Protein AF-A0A0R3QGM0-F1 (afdb_monomer)

Sequence (150 aa):
MIKLVCNSTNSIALETSGKLMSIEQKGGNLIVNYSDRLVRLLREVRQLIGLGFVLPQKIIECANTGEQFYKYAIILKQVAHFYNSVDQQMLPCQQAMMLDEALAFEKLILSGKKGEEATTNTVSWNNPKHLQEFIEKLQAAAERLTLHNR

Nearest PDB structures (foldseek):
  8rgh-assembly1_A  TM=8.137E-01  e=3.307E-09  Homo sapiens
  8glv-assembly1_Cn  TM=7.021E-01  e=3.577E-03  Chlamydomonas reinhardtii
  8glv-assembly1_Co  TM=7.984E-01  e=1.246E-02  Chlamydomonas reinhardtii
  8j07-assembly1_t0  TM=6.989E-01  e=5.521E-03  Homo sapiens
  8j07-assembly1_k9  TM=7.618E-01  e=4.342E-02  Homo sapiens

Secondary structure (DSSP, 8-state):
----S--SS------TTS-SEEE-TTT--EEES--HHHHHHHHHHHHHHHTT----HHHHHHHHHHHHHHHHHHHHHHHHHHHHHHHHH--TTTHHHHHHHHHHHHHHHHTTSSSS--TT----TT-HHHHHHHHHHHHHHHHHHHHTT-

Solvent-accessible surface area (backbone atoms only — not comparable to full-atom values): 9198 Å² total; per-residue (Å²): 138,93,77,83,90,84,75,84,92,76,74,84,59,75,59,39,87,37,65,53,58,48,65,40,92,89,74,68,39,52,43,60,70,64,62,68,65,56,58,50,47,45,51,49,54,52,51,40,51,76,72,70,51,86,75,60,66,72,56,52,54,52,38,55,58,50,52,73,47,44,67,57,50,52,54,50,45,52,52,27,52,46,60,58,45,44,75,77,70,51,56,81,86,47,51,74,71,45,48,63,53,51,52,52,48,48,44,64,72,46,63,64,70,75,72,91,90,69,98,77,56,77,60,28,72,80,41,68,67,63,44,48,56,50,46,54,55,52,49,55,48,52,51,52,56,51,65,73,66,111

Mean predicted aligned error: 11.4 Å

Radius of gyration: 18.63 Å; Cα contacts (8 Å, |Δi|>4): 114; chains: 1; bounding box: 38×35×58 Å

Structure (mmCIF, N/CA/C/O backbone):
data_AF-A0A0R3QGM0-F1
#
_entry.id   AF-A0A0R3QGM0-F1
#
loop_
_atom_site.group_PDB
_atom_site.id
_atom_site.type_symbol
_atom_site.label_atom_id
_atom_site.label_alt_id
_atom_site.label_comp_id
_atom_site.label_asym_id
_atom_site.label_entity_id
_atom_site.label_seq_id
_atom_site.pdbx_PDB_ins_code
_atom_site.Cartn_x
_atom_site.Cartn_y
_atom_site.Cartn_z
_atom_site.occupancy
_atom_site.B_iso_or_equiv
_atom_site.auth_seq_id
_atom_site.auth_comp_id
_atom_site.auth_asym_id
_atom_site.auth_atom_id
_atom_site.pdbx_PDB_model_num
ATOM 1 N N . MET A 1 1 ? -16.211 -20.634 28.962 1.00 30.55 1 MET A N 1
ATOM 2 C CA . MET A 1 1 ? -15.986 -21.369 27.699 1.00 30.55 1 MET A CA 1
ATOM 3 C C . MET A 1 1 ? -16.282 -20.426 26.527 1.00 30.55 1 MET A C 1
ATOM 5 O O . MET A 1 1 ? -17.347 -20.497 25.942 1.00 30.55 1 MET A O 1
ATOM 9 N N . ILE A 1 2 ? -15.379 -19.475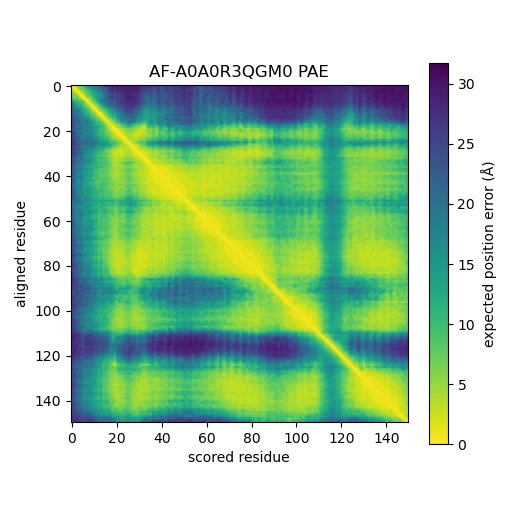 26.241 1.00 29.94 2 ILE A N 1
ATOM 10 C CA . ILE A 1 2 ? -15.522 -18.502 25.139 1.00 29.94 2 ILE A CA 1
ATOM 11 C C . ILE A 1 2 ? -14.458 -18.852 24.097 1.00 29.94 2 ILE A C 1
ATOM 13 O O . ILE A 1 2 ? -13.355 -18.313 24.087 1.00 29.94 2 ILE A O 1
ATOM 17 N N . LYS A 1 3 ? -14.776 -19.841 23.269 1.00 37.12 3 LYS A N 1
ATOM 18 C CA . LYS A 1 3 ? -14.107 -20.113 21.997 1.00 37.12 3 LYS A CA 1
ATOM 19 C C . LYS A 1 3 ? -15.194 -20.032 20.928 1.00 37.12 3 LYS A C 1
ATOM 21 O O . LYS A 1 3 ? -16.305 -20.476 21.185 1.00 37.12 3 LYS A O 1
ATOM 26 N N . LEU A 1 4 ? -14.823 -19.503 19.763 1.00 34.19 4 LEU A N 1
ATOM 27 C CA . LEU A 1 4 ? -15.621 -19.341 18.538 1.00 34.19 4 LEU A CA 1
ATOM 28 C C . LEU A 1 4 ? -16.477 -18.069 18.413 1.00 34.19 4 LEU A C 1
ATOM 30 O O . LEU A 1 4 ? -17.697 -18.117 18.451 1.00 34.19 4 LEU A O 1
ATOM 34 N N . VAL A 1 5 ? -15.820 -16.948 18.093 1.00 34.84 5 VAL A N 1
ATOM 35 C CA . VAL A 1 5 ? -16.371 -15.974 17.116 1.00 34.84 5 VAL A CA 1
ATOM 36 C C . VAL A 1 5 ? -15.385 -15.719 15.955 1.00 34.84 5 VAL A C 1
ATOM 38 O O . VAL A 1 5 ? -15.653 -14.939 15.055 1.00 34.84 5 VAL A O 1
ATOM 41 N N . CYS A 1 6 ? -14.265 -16.447 15.887 1.00 32.28 6 CYS A N 1
ATOM 42 C CA . CYS A 1 6 ? -13.281 -16.291 14.808 1.00 32.28 6 CYS A CA 1
ATOM 43 C C . CYS A 1 6 ? -13.353 -17.390 13.733 1.00 32.28 6 CYS A C 1
ATOM 45 O O . CYS A 1 6 ? -12.331 -17.682 13.120 1.00 32.28 6 CYS A O 1
ATOM 47 N N . ASN A 1 7 ? -14.516 -18.013 13.489 1.00 31.25 7 ASN A N 1
ATOM 48 C CA . ASN A 1 7 ? -14.637 -18.996 12.408 1.00 31.25 7 ASN A CA 1
ATOM 49 C C . ASN A 1 7 ? -15.288 -18.413 11.149 1.00 31.25 7 ASN A C 1
ATOM 51 O O . ASN A 1 7 ? -16.502 -18.284 11.059 1.00 31.25 7 ASN A O 1
ATOM 55 N N . SER A 1 8 ? -14.398 -18.183 10.181 1.00 41.25 8 SER A N 1
ATOM 56 C CA . SER A 1 8 ? -14.500 -18.552 8.767 1.00 41.25 8 SER A CA 1
ATOM 57 C C . SER A 1 8 ? -15.468 -17.781 7.858 1.00 41.25 8 SER A C 1
ATOM 59 O O . SER A 1 8 ? -16.675 -17.732 8.066 1.00 41.25 8 SER A O 1
ATOM 61 N N . THR A 1 9 ? -14.870 -17.291 6.762 1.00 35.47 9 THR A N 1
ATOM 62 C CA . THR A 1 9 ? -15.408 -16.758 5.487 1.00 35.47 9 THR A CA 1
ATOM 63 C C . THR A 1 9 ? -15.458 -15.246 5.281 1.00 35.47 9 THR A C 1
ATOM 65 O O . THR A 1 9 ? -15.484 -14.817 4.136 1.00 35.47 9 THR A O 1
ATOM 68 N N . ASN A 1 10 ? -15.355 -14.419 6.322 1.00 36.19 10 ASN A N 1
ATOM 69 C CA . ASN A 1 10 ? -15.302 -12.957 6.160 1.00 36.19 10 ASN A CA 1
ATOM 70 C C . ASN A 1 10 ? -14.426 -12.299 7.225 1.00 36.19 10 ASN A C 1
ATOM 72 O O . ASN A 1 10 ? -14.802 -11.296 7.834 1.00 36.19 10 ASN A O 1
ATOM 76 N N . SER A 1 11 ? -13.268 -12.902 7.487 1.00 39.84 11 SER A N 1
ATOM 77 C CA . SER A 1 11 ? -12.319 -12.350 8.439 1.00 39.84 11 SER A CA 1
ATOM 78 C C . SER A 1 11 ? -11.854 -10.990 7.922 1.00 39.84 11 SER A C 1
ATOM 80 O O . SER A 1 11 ? -11.073 -10.912 6.982 1.00 39.84 11 SER A O 1
ATOM 82 N N . ILE A 1 12 ? -12.283 -9.912 8.579 1.00 47.00 12 ILE A N 1
ATOM 83 C CA . ILE A 1 12 ? -11.597 -8.609 8.557 1.00 47.00 12 ILE A CA 1
ATOM 84 C C . ILE A 1 12 ? -10.290 -8.746 9.370 1.00 47.00 12 ILE A C 1
ATOM 86 O O . ILE A 1 12 ? -9.837 -7.817 10.030 1.00 47.00 12 ILE A O 1
ATOM 90 N N . ALA A 1 13 ? -9.676 -9.935 9.377 1.00 44.72 13 ALA A N 1
ATOM 91 C CA . ALA A 1 13 ? -8.277 -10.038 9.682 1.00 44.72 13 ALA A CA 1
ATOM 92 C C . ALA A 1 13 ? -7.607 -9.228 8.584 1.00 44.72 13 ALA A C 1
ATOM 94 O O . ALA A 1 13 ? -7.635 -9.591 7.409 1.00 44.72 13 ALA A O 1
ATOM 95 N N . LEU A 1 14 ? -7.010 -8.110 8.983 1.00 49.56 14 LEU A N 1
ATOM 96 C CA . LEU A 1 14 ? -5.741 -7.748 8.395 1.00 49.56 14 LEU A CA 1
ATOM 97 C C . LEU A 1 14 ? -4.964 -9.064 8.328 1.00 49.56 14 LEU A C 1
ATOM 99 O O . LEU A 1 14 ? -4.575 -9.595 9.369 1.00 49.56 14 LEU A O 1
ATOM 103 N N . GLU A 1 15 ? -4.837 -9.659 7.143 1.00 46.88 15 GLU A N 1
ATOM 104 C CA . GLU A 1 15 ? -3.865 -10.713 6.909 1.00 46.88 15 GLU A CA 1
ATOM 105 C C . GLU A 1 15 ? -2.509 -10.023 7.037 1.00 46.88 15 GLU A C 1
ATOM 107 O O . GLU A 1 15 ? -1.815 -9.751 6.065 1.00 46.88 15 GLU A O 1
ATOM 112 N N . THR A 1 16 ? -2.154 -9.641 8.261 1.00 45.31 16 THR A N 1
ATOM 113 C CA . THR A 1 16 ? -0.918 -8.950 8.580 1.00 45.31 16 THR A CA 1
ATOM 114 C C . THR A 1 16 ? 0.265 -9.855 8.280 1.00 45.31 16 THR A C 1
ATOM 116 O O . THR A 1 16 ? 1.336 -9.360 7.957 1.00 45.31 16 THR A O 1
ATOM 119 N N . SER A 1 17 ? 0.039 -11.174 8.303 1.00 44.28 17 SER A N 1
ATOM 120 C CA . SER A 1 17 ? 0.959 -12.223 7.860 1.00 44.28 17 SER A CA 1
ATOM 121 C C . SER A 1 17 ? 0.814 -12.606 6.375 1.00 44.28 17 SER A C 1
ATOM 123 O O . SER A 1 17 ? 1.538 -13.485 5.907 1.00 44.28 17 SER A O 1
ATOM 125 N N . GLY A 1 18 ? -0.133 -12.009 5.647 1.00 55.88 18 GLY A N 1
ATOM 126 C CA . GLY A 1 18 ? -0.356 -12.250 4.224 1.00 55.88 18 GLY A CA 1
ATOM 127 C C . GLY A 1 18 ? 0.612 -11.461 3.340 1.00 55.88 18 GLY A C 1
ATOM 128 O O . GLY A 1 18 ? 1.345 -10.585 3.800 1.00 55.88 18 GLY A O 1
ATOM 129 N N . LYS A 1 19 ? 0.619 -11.770 2.039 1.00 62.88 19 LYS A N 1
ATOM 130 C CA . LYS A 1 19 ? 1.398 -11.011 1.046 1.00 62.88 19 LYS A CA 1
ATOM 131 C C . LYS A 1 19 ? 0.856 -9.586 0.951 1.00 62.88 19 LYS A C 1
ATOM 133 O O . LYS A 1 19 ? -0.353 -9.421 0.895 1.00 62.88 19 LYS A O 1
ATOM 138 N N . LEU A 1 20 ? 1.723 -8.581 0.854 1.00 69.81 20 LEU A N 1
ATOM 139 C CA . LEU A 1 20 ? 1.321 -7.178 0.679 1.00 69.81 20 LEU A CA 1
ATOM 140 C C . LEU A 1 20 ? 0.601 -6.932 -0.660 1.00 69.81 20 LEU A C 1
ATOM 142 O O . LEU A 1 20 ? -0.406 -6.226 -0.730 1.00 69.81 20 LEU A O 1
ATOM 146 N N . MET A 1 21 ? 1.130 -7.540 -1.723 1.00 71.31 21 MET A N 1
ATOM 147 C CA . MET A 1 21 ? 0.654 -7.412 -3.096 1.00 71.31 21 MET A CA 1
ATOM 148 C C . MET A 1 21 ? 0.716 -8.766 -3.808 1.00 71.31 21 MET A C 1
ATOM 150 O O . MET A 1 21 ? 1.560 -9.615 -3.501 1.00 71.31 21 MET A O 1
ATOM 154 N N . SER A 1 22 ? -0.168 -8.967 -4.777 1.00 73.44 22 SER A N 1
ATOM 155 C CA . SER A 1 22 ? -0.196 -10.149 -5.635 1.00 73.44 22 SER A CA 1
ATOM 156 C C . SER A 1 22 ? -0.554 -9.771 -7.062 1.00 73.44 22 SER A C 1
ATOM 158 O O . SER A 1 22 ? -1.448 -8.961 -7.273 1.00 73.44 22 SER A O 1
ATOM 160 N N . ILE A 1 23 ? 0.119 -10.398 -8.022 1.00 73.88 23 ILE A N 1
ATOM 161 C CA . ILE A 1 23 ? -0.191 -10.262 -9.445 1.00 73.88 23 ILE A CA 1
ATOM 162 C C . ILE A 1 23 ? -1.180 -11.361 -9.831 1.00 73.88 23 ILE A C 1
ATOM 164 O O . ILE A 1 23 ? -0.951 -12.543 -9.536 1.00 73.88 23 ILE A O 1
ATOM 168 N N . GLU A 1 24 ? -2.289 -10.975 -10.456 1.00 78.06 24 GLU A N 1
ATOM 169 C CA . GLU A 1 24 ? -3.291 -11.904 -10.962 1.00 78.06 24 GLU A CA 1
ATOM 170 C C . GLU A 1 24 ? -2.741 -12.691 -12.161 1.00 78.06 24 GLU A C 1
ATOM 172 O O . GLU A 1 24 ? -2.342 -12.122 -13.171 1.00 78.06 24 GLU A O 1
ATOM 177 N N . GLN A 1 25 ? -2.770 -14.025 -12.082 1.00 64.94 25 GLN A N 1
ATOM 178 C CA . GLN A 1 25 ? -2.187 -14.904 -13.110 1.00 64.94 25 GLN A CA 1
ATOM 179 C C . GLN A 1 25 ? -2.868 -14.809 -14.482 1.00 64.94 25 GLN A C 1
ATOM 181 O O . GLN A 1 25 ? -2.282 -15.217 -15.478 1.00 64.94 25 GLN A O 1
ATOM 186 N N . LYS A 1 26 ? -4.117 -14.333 -14.534 1.00 61.72 26 LYS A N 1
ATOM 187 C CA . LYS A 1 26 ? -4.921 -14.294 -15.763 1.00 61.72 26 LYS A CA 1
ATOM 188 C C . LYS A 1 26 ? -4.838 -12.964 -16.504 1.00 61.72 26 LYS A C 1
ATOM 190 O O . LYS A 1 26 ? -5.027 -12.955 -17.713 1.00 61.72 26 LYS A O 1
ATOM 195 N N . GLY A 1 27 ? -4.604 -11.869 -15.784 1.00 63.91 27 GLY A N 1
ATOM 196 C CA . GLY A 1 27 ? -4.683 -10.515 -16.334 1.00 63.91 27 GLY A CA 1
ATOM 197 C C . GLY A 1 27 ? -3.447 -9.661 -16.095 1.00 63.91 27 GLY A C 1
ATOM 198 O O . GLY A 1 27 ? -3.440 -8.524 -16.533 1.00 63.91 27 GLY A O 1
ATOM 199 N N . GLY A 1 28 ? -2.439 -10.152 -15.366 1.00 71.50 28 GLY A N 1
ATOM 200 C CA . GLY A 1 28 ? -1.258 -9.358 -15.016 1.00 71.50 28 GLY A CA 1
ATOM 201 C C . GLY A 1 28 ? -1.539 -8.230 -14.018 1.00 71.50 28 GLY A C 1
ATOM 202 O O . GLY A 1 28 ? -0.610 -7.579 -13.569 1.00 71.50 28 GLY A O 1
ATOM 203 N N . ASN A 1 29 ? -2.791 -8.022 -13.602 1.00 77.44 29 ASN A N 1
ATOM 204 C CA . ASN A 1 29 ? -3.154 -6.923 -12.716 1.00 77.44 29 ASN A CA 1
ATOM 205 C C . ASN A 1 29 ? -2.494 -7.056 -11.339 1.00 77.44 29 ASN A C 1
ATOM 207 O O . ASN A 1 29 ? -2.571 -8.104 -10.684 1.00 77.44 29 ASN A O 1
ATOM 211 N N . LEU A 1 30 ? -1.915 -5.958 -10.861 1.00 81.06 30 LEU A N 1
ATOM 212 C CA . LEU A 1 30 ? -1.407 -5.829 -9.507 1.00 81.06 30 LEU A CA 1
ATOM 213 C C . LEU A 1 30 ? -2.564 -5.565 -8.539 1.00 81.06 30 LEU A C 1
ATOM 215 O O . LEU A 1 30 ? -3.288 -4.574 -8.656 1.00 81.06 30 LEU A O 1
ATOM 219 N N . ILE A 1 31 ? -2.713 -6.450 -7.555 1.00 79.75 31 ILE A N 1
ATOM 220 C CA . ILE A 1 31 ? -3.722 -6.372 -6.497 1.00 79.75 31 ILE A CA 1
ATOM 221 C C . ILE A 1 31 ? -3.018 -6.138 -5.164 1.00 79.75 31 ILE A C 1
ATOM 223 O O . ILE A 1 31 ? -2.085 -6.855 -4.798 1.00 79.75 31 ILE A O 1
ATOM 227 N N . VAL A 1 32 ? -3.487 -5.138 -4.420 1.00 80.69 32 VAL A N 1
ATOM 228 C CA . VAL A 1 32 ? -3.028 -4.849 -3.057 1.00 80.69 32 VAL A CA 1
ATOM 229 C C . VAL A 1 32 ? -3.930 -5.566 -2.066 1.00 80.69 32 VAL A C 1
ATOM 231 O O . VAL A 1 32 ? -5.146 -5.365 -2.075 1.00 80.69 32 VAL A O 1
ATOM 234 N N . ASN A 1 33 ? -3.342 -6.340 -1.157 1.00 76.31 33 ASN A N 1
ATOM 235 C CA . ASN A 1 33 ? -4.080 -7.061 -0.123 1.00 76.31 33 ASN A CA 1
ATOM 236 C C . ASN A 1 33 ? -4.414 -6.131 1.049 1.00 76.31 33 ASN A C 1
ATOM 238 O O . ASN A 1 33 ? -3.898 -6.261 2.158 1.00 76.31 33 ASN A O 1
ATOM 242 N N . TYR A 1 34 ? -5.281 -5.155 0.777 1.00 75.75 34 TYR A N 1
ATOM 243 C CA . TYR A 1 34 ? -5.843 -4.247 1.769 1.00 75.75 34 TYR A CA 1
ATOM 244 C C . TYR A 1 34 ? -7.324 -3.998 1.475 1.00 75.75 34 TYR A C 1
ATOM 246 O O . TYR A 1 34 ? -7.681 -3.274 0.539 1.00 75.75 34 TYR A O 1
ATOM 254 N N . SER A 1 35 ? -8.193 -4.614 2.280 1.00 74.88 35 SER A N 1
ATOM 255 C CA . SER A 1 35 ? -9.635 -4.613 2.022 1.00 74.88 35 SER A CA 1
ATOM 256 C C . SER A 1 35 ? -10.247 -3.209 2.101 1.00 74.88 35 SER A C 1
ATOM 258 O O . SER A 1 35 ? -10.013 -2.455 3.046 1.00 74.88 35 SER A O 1
ATOM 260 N N . ASP A 1 36 ? -11.107 -2.865 1.141 1.00 76.69 36 ASP A N 1
ATOM 261 C CA . ASP A 1 36 ? -11.892 -1.621 1.198 1.00 76.69 36 ASP A CA 1
ATOM 262 C C . ASP A 1 36 ? -12.883 -1.619 2.370 1.00 76.69 36 ASP A C 1
ATOM 264 O O . ASP A 1 36 ? -13.240 -0.570 2.907 1.00 76.69 36 ASP A O 1
ATOM 268 N N . ARG A 1 37 ? -13.273 -2.813 2.834 1.00 79.62 37 ARG A N 1
ATOM 269 C CA . ARG A 1 37 ? -14.085 -2.999 4.042 1.00 79.62 37 ARG A CA 1
ATOM 270 C C . ARG A 1 37 ? -13.379 -2.471 5.290 1.00 79.62 37 ARG A C 1
ATOM 272 O O . ARG A 1 37 ? -14.041 -1.872 6.131 1.00 79.62 37 ARG A O 1
ATOM 279 N N . LEU A 1 38 ? -12.058 -2.632 5.392 1.00 78.81 38 LEU A N 1
ATOM 280 C CA . LEU A 1 38 ? -11.276 -2.065 6.489 1.00 78.81 38 LEU A CA 1
ATOM 281 C C . LEU A 1 38 ? -11.262 -0.532 6.428 1.00 78.81 38 LEU A C 1
ATOM 283 O O . LEU A 1 38 ? -11.498 0.111 7.444 1.00 78.81 38 LEU A O 1
ATOM 287 N N . VAL A 1 39 ? -11.081 0.065 5.243 1.00 81.69 39 VAL A N 1
ATOM 288 C CA . VAL A 1 39 ? -11.166 1.532 5.065 1.00 81.69 39 VAL A CA 1
ATOM 289 C C . VAL A 1 39 ? -12.525 2.061 5.516 1.00 81.69 39 VAL A C 1
ATOM 291 O O . VAL A 1 39 ? -12.615 3.093 6.185 1.00 81.69 39 VAL A O 1
ATOM 294 N N . ARG A 1 40 ? -13.592 1.347 5.151 1.00 85.94 40 ARG A N 1
ATOM 295 C CA . ARG A 1 40 ? -14.953 1.681 5.559 1.00 85.94 40 ARG A CA 1
ATOM 296 C C . ARG A 1 40 ? -15.120 1.595 7.076 1.00 85.94 40 ARG A C 1
ATOM 298 O O . ARG A 1 40 ? -15.620 2.548 7.663 1.00 85.94 40 ARG A O 1
ATOM 305 N N . LEU A 1 41 ? -14.624 0.528 7.703 1.00 83.88 41 LEU A N 1
ATOM 306 C CA . LEU A 1 41 ? -14.644 0.366 9.158 1.00 83.88 41 LEU A CA 1
ATOM 307 C C . LEU A 1 41 ? -13.908 1.512 9.867 1.00 83.88 41 LEU A C 1
ATOM 309 O O . LEU A 1 41 ? -14.443 2.075 10.814 1.00 83.88 41 LEU A O 1
ATOM 313 N N . LEU A 1 42 ? -12.731 1.925 9.382 1.00 85.38 42 LEU A N 1
ATOM 314 C CA . LEU A 1 42 ? -11.993 3.063 9.949 1.00 85.38 42 LEU A CA 1
ATOM 315 C C . LEU A 1 42 ? -12.812 4.363 9.911 1.00 85.38 42 LEU A C 1
ATOM 317 O O . LEU A 1 42 ? -12.824 5.126 10.880 1.00 85.38 42 LEU A O 1
ATOM 321 N N . ARG A 1 43 ? -13.530 4.613 8.807 1.00 88.31 43 ARG A N 1
ATOM 322 C CA . ARG A 1 43 ? -14.421 5.778 8.682 1.00 88.31 43 ARG A CA 1
ATOM 323 C C . ARG A 1 43 ? -15.615 5.690 9.628 1.00 88.31 43 ARG A C 1
ATOM 325 O O . ARG A 1 43 ? -15.916 6.679 10.289 1.00 88.31 43 ARG A O 1
ATOM 332 N N . GLU A 1 44 ? -16.262 4.532 9.708 1.00 89.19 44 GLU A N 1
ATOM 333 C CA . GLU A 1 44 ? -17.424 4.300 10.575 1.00 89.19 44 GLU A CA 1
ATOM 334 C C . GLU A 1 44 ? -17.054 4.456 12.058 1.00 89.19 44 GLU A C 1
ATOM 336 O O . GLU A 1 44 ? -17.750 5.150 12.794 1.00 89.19 44 GLU A O 1
ATOM 341 N N . VAL A 1 45 ? -15.910 3.911 12.490 1.00 89.56 45 VAL A N 1
ATOM 342 C CA . VAL A 1 45 ? -15.404 4.078 13.864 1.00 89.56 45 VAL A CA 1
ATOM 343 C C . VAL A 1 45 ? -15.177 5.555 14.185 1.00 89.56 45 VAL A C 1
ATOM 345 O O . VAL A 1 45 ? -15.636 6.033 15.221 1.00 89.56 45 VAL A O 1
ATOM 348 N N . ARG A 1 46 ? -14.543 6.312 13.281 1.00 89.06 46 ARG A N 1
ATOM 349 C CA . ARG A 1 46 ? -14.325 7.755 13.469 1.00 89.06 46 ARG A CA 1
ATOM 350 C C . ARG A 1 46 ? -15.641 8.535 13.555 1.00 89.06 46 ARG A C 1
ATOM 352 O O . ARG A 1 46 ? -15.764 9.426 14.392 1.00 89.06 46 ARG A O 1
ATOM 359 N N . GLN A 1 47 ? -16.619 8.199 12.714 1.00 92.69 47 GLN A N 1
ATOM 360 C CA . GLN A 1 47 ? -17.945 8.823 12.730 1.00 92.69 47 GLN A CA 1
ATOM 361 C C . GLN A 1 47 ? -18.681 8.549 14.043 1.00 92.69 47 GLN A C 1
ATOM 363 O O . GLN A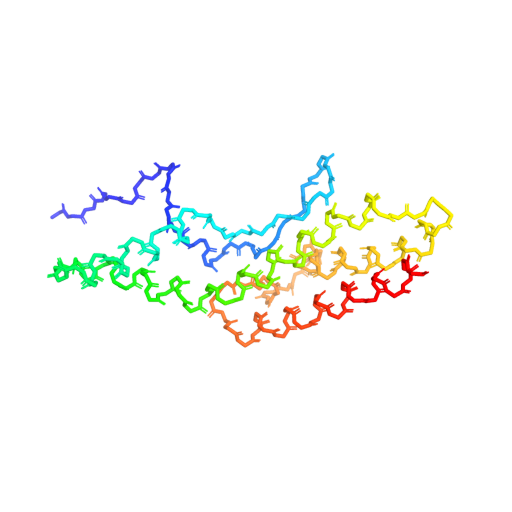 1 47 ? -19.207 9.475 14.651 1.00 92.69 47 GLN A O 1
ATOM 368 N N . LEU A 1 48 ? -18.676 7.301 14.513 1.00 91.38 48 LEU A N 1
ATOM 369 C CA . LEU A 1 48 ? -19.333 6.907 15.759 1.00 91.38 48 LEU A CA 1
ATOM 370 C C . LEU A 1 48 ? -18.719 7.601 16.983 1.00 91.38 48 LEU A C 1
ATOM 372 O O . LEU A 1 48 ? -19.463 8.080 17.838 1.00 91.38 48 LEU A O 1
ATOM 376 N N . ILE A 1 49 ? -17.387 7.733 17.032 1.00 88.88 49 ILE A N 1
ATOM 377 C CA . ILE A 1 49 ? -16.698 8.508 18.078 1.00 88.88 49 ILE A CA 1
ATOM 378 C C . ILE A 1 49 ? -17.103 9.986 18.005 1.00 88.88 49 ILE A C 1
ATOM 380 O O . ILE A 1 49 ? -17.417 10.585 19.030 1.00 88.88 49 ILE A O 1
ATOM 384 N N . GLY A 1 50 ? -17.144 10.569 16.802 1.00 90.50 50 GLY A N 1
ATOM 385 C CA . GLY A 1 50 ? -17.553 11.964 16.599 1.00 90.50 50 GLY A CA 1
ATOM 386 C C . GLY A 1 50 ? -19.004 12.256 16.999 1.00 90.50 50 GLY A C 1
ATOM 387 O O . GLY A 1 50 ? -19.318 13.379 17.380 1.00 90.50 50 GLY A O 1
ATOM 388 N N . LEU A 1 51 ? -19.873 11.245 16.959 1.00 93.44 51 LEU A N 1
ATOM 389 C CA . LEU A 1 51 ? -21.266 11.314 17.413 1.00 93.44 51 LEU A CA 1
ATOM 390 C C . LEU A 1 51 ? -21.429 11.064 18.926 1.00 93.44 51 LEU A C 1
ATOM 392 O O . LEU A 1 51 ? -22.544 11.144 19.435 1.00 93.44 51 LEU A O 1
ATOM 396 N N . GLY A 1 52 ? -20.345 10.764 19.649 1.00 91.62 52 GLY A N 1
ATOM 397 C CA . GLY A 1 52 ? -20.363 10.532 21.096 1.00 91.62 52 GLY A CA 1
ATOM 398 C C . GLY A 1 52 ? -20.727 9.105 21.520 1.00 91.62 52 GLY A C 1
ATOM 399 O O . GLY A 1 52 ? -20.996 8.875 22.699 1.00 91.62 52 GLY A O 1
ATOM 400 N N . PHE A 1 53 ? -20.732 8.131 20.603 1.00 90.94 53 PHE A N 1
ATOM 401 C CA . PHE A 1 53 ? -20.968 6.729 20.957 1.00 90.94 53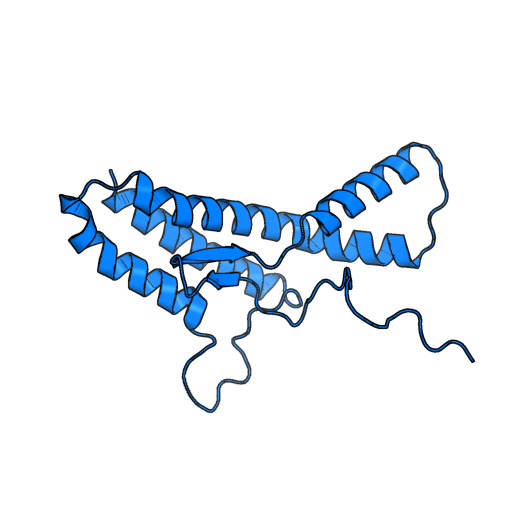 PHE A CA 1
ATOM 402 C C . PHE A 1 53 ? -19.725 6.082 21.579 1.00 90.94 53 PHE A C 1
ATOM 404 O O . PHE A 1 53 ? -18.603 6.245 21.098 1.00 90.94 53 PHE A O 1
ATOM 411 N N . VAL A 1 54 ? -19.936 5.270 22.620 1.00 87.94 54 VAL A N 1
ATOM 412 C CA . VAL A 1 54 ? -18.874 4.477 23.252 1.00 87.94 54 VAL A CA 1
ATOM 413 C C . VAL A 1 54 ? -18.708 3.162 22.494 1.00 87.94 54 VAL A C 1
ATOM 415 O O . VAL A 1 54 ? -19.594 2.307 22.511 1.00 87.94 54 VAL A O 1
ATOM 418 N N . LEU A 1 55 ? -17.568 2.992 21.823 1.00 87.81 55 LEU A N 1
ATOM 419 C CA . LEU A 1 55 ? -17.245 1.762 21.101 1.00 87.81 55 LEU A CA 1
ATOM 420 C C . LEU A 1 55 ? -16.549 0.727 22.000 1.00 87.81 55 LEU A C 1
ATOM 422 O O . LEU A 1 55 ? -15.725 1.086 22.843 1.00 87.81 55 LEU A O 1
ATOM 426 N N . PRO A 1 56 ? -16.801 -0.575 21.777 1.00 89.56 56 PRO A N 1
ATOM 427 C CA . PRO A 1 56 ? -16.023 -1.646 22.388 1.00 89.56 56 PRO A CA 1
ATOM 428 C C . PRO A 1 56 ? -14.521 -1.526 22.089 1.00 89.56 56 PRO A C 1
ATOM 430 O O . PRO A 1 56 ? -14.127 -1.338 20.936 1.00 89.56 56 PRO A O 1
ATOM 433 N N . GLN A 1 57 ? -13.680 -1.751 23.106 1.00 83.00 57 GLN A N 1
ATOM 434 C CA . GLN A 1 57 ? -12.212 -1.662 23.006 1.00 83.00 57 GLN A CA 1
ATOM 435 C C . GLN A 1 57 ? -11.630 -2.492 21.853 1.00 83.00 57 GLN A C 1
ATOM 437 O O . GLN A 1 57 ? -10.769 -2.011 21.127 1.00 83.00 57 GLN A O 1
ATOM 442 N N . LYS A 1 58 ? -12.180 -3.685 21.593 1.00 83.56 58 LYS A N 1
ATOM 443 C CA . LYS A 1 58 ? -11.749 -4.555 20.483 1.00 83.56 58 LYS A CA 1
ATOM 444 C C . LYS A 1 58 ? -11.834 -3.880 19.108 1.00 83.56 58 LYS A C 1
ATOM 446 O O . LYS A 1 58 ? -10.994 -4.122 18.248 1.00 83.56 58 LYS A O 1
ATOM 451 N N . ILE A 1 59 ? -12.860 -3.054 18.887 1.00 84.12 59 ILE A N 1
ATOM 452 C CA . ILE A 1 59 ? -13.058 -2.347 17.613 1.00 84.12 59 ILE A CA 1
ATOM 453 C C . ILE A 1 59 ? -12.070 -1.186 17.510 1.00 84.12 59 ILE A C 1
ATOM 455 O O . ILE A 1 59 ? -11.501 -0.961 16.448 1.00 84.12 59 ILE A O 1
ATOM 459 N N . ILE A 1 60 ? -11.829 -0.491 18.623 1.00 83.25 60 ILE A N 1
ATOM 460 C CA . ILE A 1 60 ? -10.871 0.615 18.703 1.00 83.25 60 ILE A CA 1
ATOM 461 C C . ILE A 1 60 ? -9.446 0.110 18.444 1.00 83.25 60 ILE A C 1
ATOM 463 O O . ILE A 1 60 ? -8.724 0.693 17.644 1.00 83.25 60 ILE A O 1
ATOM 467 N N . GLU A 1 61 ? -9.049 -1.009 19.050 1.00 82.94 61 GLU A N 1
ATOM 468 C CA . GLU A 1 61 ? -7.743 -1.639 18.815 1.00 82.94 61 GLU A CA 1
ATOM 469 C C . GLU A 1 61 ? -7.572 -2.073 17.350 1.00 82.94 61 GLU A C 1
ATOM 471 O O . GLU A 1 61 ? -6.535 -1.817 16.730 1.00 82.94 61 GLU A O 1
ATOM 476 N N . CYS A 1 62 ? -8.610 -2.672 16.760 1.00 78.88 62 CYS A N 1
ATOM 477 C CA . CYS A 1 62 ? -8.616 -3.040 15.344 1.00 78.88 62 CYS A CA 1
ATOM 478 C C . CYS A 1 62 ? -8.530 -1.807 14.424 1.00 78.88 62 CYS A C 1
ATOM 480 O O . CYS A 1 62 ? -7.807 -1.820 13.428 1.00 78.88 62 CYS A O 1
ATOM 482 N N . ALA A 1 63 ? -9.212 -0.716 14.774 1.00 81.88 63 ALA A N 1
ATOM 483 C CA . ALA A 1 63 ? -9.150 0.526 14.018 1.00 81.88 63 ALA A CA 1
ATOM 484 C C . ALA A 1 63 ? -7.764 1.182 14.113 1.00 81.88 63 ALA A C 1
ATOM 486 O O . ALA A 1 63 ? -7.187 1.539 13.091 1.00 81.88 63 ALA A O 1
ATOM 487 N N . ASN A 1 64 ? -7.179 1.257 15.307 1.00 81.69 64 ASN A N 1
ATOM 488 C CA . ASN A 1 64 ? -5.852 1.840 15.512 1.00 81.69 64 ASN A CA 1
ATOM 489 C C . ASN A 1 64 ? -4.762 1.057 14.765 1.00 81.69 64 ASN A C 1
ATOM 491 O O . ASN A 1 64 ? -3.887 1.649 14.136 1.00 81.69 64 ASN A O 1
ATOM 495 N N . THR A 1 65 ? -4.826 -0.277 14.789 1.00 79.31 65 THR A N 1
ATOM 496 C CA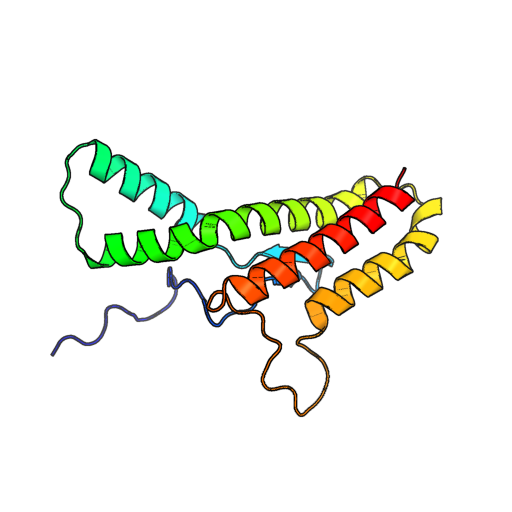 . THR A 1 65 ? -3.903 -1.127 14.015 1.00 79.31 65 THR A CA 1
ATOM 497 C C . THR A 1 65 ? -4.106 -0.958 12.509 1.00 79.31 65 THR A C 1
ATOM 499 O O . THR A 1 65 ? -3.134 -0.819 11.772 1.00 79.31 65 THR A O 1
ATOM 502 N N . GLY A 1 66 ? -5.353 -0.887 12.035 1.00 76.94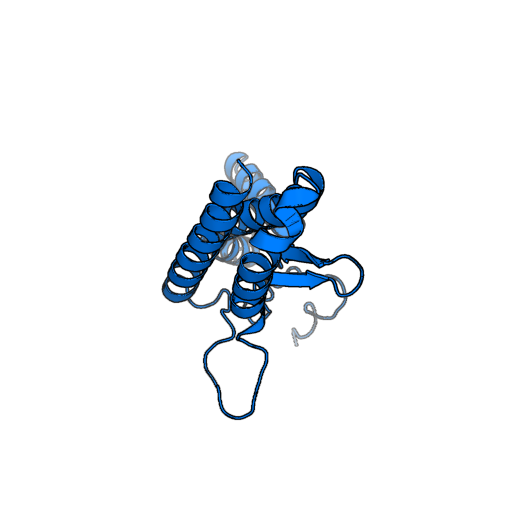 66 GLY A N 1
ATOM 503 C CA . GLY A 1 66 ? -5.662 -0.619 10.629 1.00 76.94 66 GLY A CA 1
ATOM 504 C C . GLY A 1 66 ? -5.231 0.773 10.149 1.00 76.94 66 GLY A C 1
ATOM 505 O O . GLY A 1 66 ? -4.802 0.914 9.001 1.00 76.94 66 GLY A O 1
ATOM 506 N N . GLU A 1 67 ? -5.306 1.787 11.015 1.00 81.75 67 GLU A N 1
ATOM 507 C CA . GLU A 1 67 ? -4.921 3.174 10.726 1.00 81.75 67 GLU A CA 1
ATOM 508 C C . GLU A 1 67 ? -3.405 3.327 10.544 1.00 81.75 67 GLU A C 1
ATOM 510 O O . GLU A 1 67 ? -2.972 4.042 9.638 1.00 81.75 67 GLU A O 1
ATOM 515 N N . GLN A 1 68 ? -2.590 2.589 11.307 1.00 79.50 68 GLN A N 1
ATOM 516 C CA . GLN A 1 68 ? -1.128 2.571 11.132 1.00 79.50 68 GLN A CA 1
ATOM 517 C C . GLN A 1 68 ? -0.718 2.159 9.712 1.00 79.50 68 GLN A C 1
ATOM 519 O O . GLN A 1 68 ? 0.205 2.730 9.130 1.00 79.50 68 GLN A O 1
ATOM 524 N N . PHE A 1 69 ? -1.438 1.201 9.126 1.00 77.12 69 PHE A N 1
ATOM 525 C CA . PHE A 1 69 ? -1.158 0.691 7.783 1.00 77.12 69 PHE A CA 1
ATOM 526 C C . PHE A 1 69 ? -1.913 1.416 6.674 1.00 77.12 69 PHE A C 1
ATOM 528 O O . PHE A 1 69 ? -1.566 1.272 5.502 1.00 77.12 69 PHE A O 1
ATOM 535 N N . TYR A 1 70 ? -2.908 2.233 7.022 1.00 83.00 70 TYR A N 1
ATOM 536 C CA . TYR A 1 70 ? -3.756 2.934 6.063 1.00 83.00 70 TYR A CA 1
ATOM 537 C C . TYR A 1 70 ? -2.955 3.845 5.126 1.00 83.00 70 TYR A C 1
ATOM 539 O O . TYR A 1 70 ? -3.151 3.800 3.910 1.00 83.00 70 TYR A O 1
ATOM 547 N N . LYS A 1 71 ? -2.006 4.623 5.669 1.00 84.12 71 LYS A N 1
ATOM 548 C CA . LYS A 1 71 ? -1.141 5.508 4.869 1.00 84.12 71 LYS A CA 1
ATOM 549 C C . LYS A 1 71 ? -0.402 4.723 3.785 1.00 84.12 71 LYS A C 1
ATOM 551 O O . LYS A 1 71 ? -0.405 5.112 2.621 1.00 84.12 71 LYS A O 1
ATOM 556 N N . TYR A 1 72 ? 0.203 3.608 4.173 1.00 82.69 72 TYR A N 1
ATOM 557 C CA . TYR A 1 72 ? 0.971 2.768 3.268 1.00 82.69 72 TYR A CA 1
ATOM 558 C C . TYR A 1 72 ? 0.084 2.048 2.248 1.00 82.69 72 TYR A C 1
ATOM 560 O O . TYR A 1 72 ? 0.433 1.963 1.074 1.00 82.69 72 TYR A O 1
ATOM 568 N N . ALA A 1 73 ? -1.096 1.591 2.670 1.00 81.12 73 ALA A N 1
ATOM 569 C CA . ALA A 1 73 ? -2.068 0.951 1.796 1.00 81.12 73 ALA A CA 1
ATOM 570 C C . ALA A 1 73 ? -2.562 1.874 0.674 1.00 81.12 73 ALA A C 1
ATOM 572 O O . ALA A 1 73 ? -2.742 1.413 -0.452 1.00 81.12 73 ALA A O 1
ATOM 573 N N . ILE A 1 74 ? -2.755 3.170 0.949 1.00 84.88 74 ILE A N 1
ATOM 574 C CA . ILE A 1 74 ? -3.126 4.147 -0.087 1.00 84.88 74 ILE A CA 1
ATOM 575 C C . ILE A 1 74 ? -2.026 4.260 -1.142 1.00 84.88 74 ILE A C 1
ATOM 577 O O . ILE A 1 74 ? -2.325 4.185 -2.331 1.00 84.88 74 ILE A O 1
ATOM 581 N N . ILE A 1 75 ? -0.768 4.402 -0.717 1.00 85.81 75 ILE A N 1
ATOM 582 C CA . ILE A 1 75 ? 0.372 4.535 -1.636 1.00 85.81 75 ILE A CA 1
ATOM 583 C C . ILE A 1 75 ? 0.492 3.277 -2.501 1.00 85.81 75 ILE A C 1
ATOM 585 O O . ILE A 1 75 ? 0.574 3.359 -3.722 1.00 85.81 75 ILE A O 1
ATOM 589 N N . LEU A 1 76 ? 0.399 2.095 -1.890 1.00 84.06 76 LEU A N 1
ATOM 590 C CA . LEU A 1 76 ? 0.416 0.821 -2.610 1.00 84.06 76 LEU A CA 1
ATOM 591 C C . LEU A 1 76 ? -0.716 0.721 -3.639 1.00 84.06 76 LEU A C 1
ATOM 593 O O . LEU A 1 76 ? -0.487 0.254 -4.752 1.00 84.06 76 LEU A O 1
ATOM 597 N N . LYS A 1 77 ? -1.930 1.175 -3.297 1.00 86.38 77 LYS A N 1
ATOM 598 C CA . LYS A 1 77 ? -3.066 1.210 -4.233 1.00 86.38 77 LYS A CA 1
ATOM 599 C C . LYS A 1 77 ? -2.825 2.169 -5.392 1.00 86.38 77 LYS A C 1
ATOM 601 O O . LYS A 1 77 ? -3.193 1.841 -6.515 1.00 86.38 77 LYS A O 1
ATOM 606 N N . GLN A 1 78 ? -2.198 3.318 -5.142 1.00 86.31 78 GLN A N 1
ATOM 607 C CA . GLN A 1 78 ? -1.819 4.256 -6.200 1.00 86.31 78 GLN A CA 1
ATOM 608 C C . GLN A 1 78 ? -0.813 3.623 -7.160 1.00 86.31 78 GLN A C 1
ATOM 610 O O . GLN A 1 78 ? -1.020 3.691 -8.367 1.00 86.31 78 GLN A O 1
ATOM 615 N N . VAL A 1 79 ? 0.221 2.951 -6.645 1.00 84.19 79 VAL A N 1
ATOM 616 C CA . VAL A 1 79 ? 1.208 2.296 -7.512 1.00 84.19 79 VAL A CA 1
ATOM 617 C C . VAL A 1 79 ? 0.605 1.110 -8.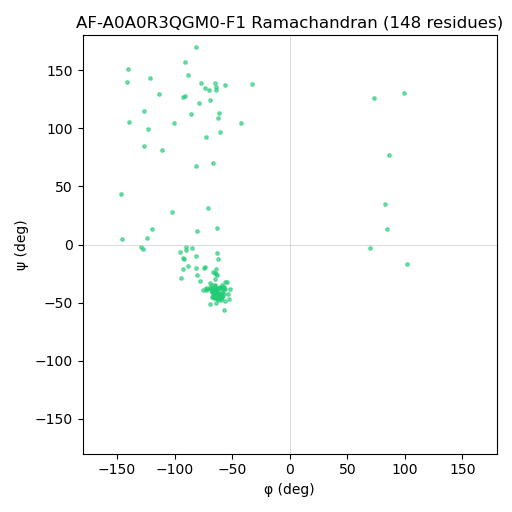271 1.00 84.19 79 VAL A C 1
ATOM 619 O O . VAL A 1 79 ? 0.895 0.925 -9.448 1.00 84.19 79 VAL A O 1
ATOM 622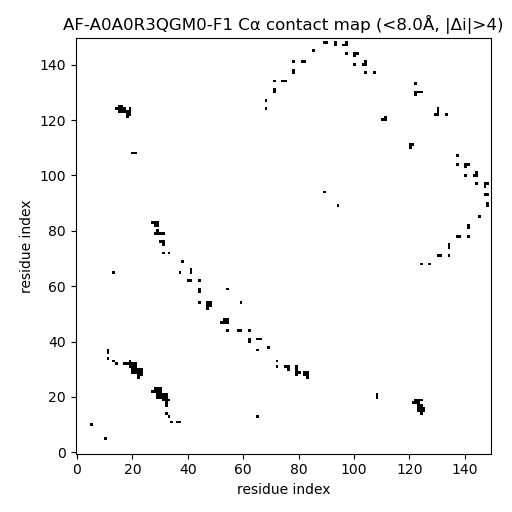 N N . ALA A 1 80 ? -0.288 0.341 -7.644 1.00 84.69 80 ALA A N 1
ATOM 623 C CA . ALA A 1 80 ? -1.005 -0.735 -8.324 1.00 84.69 80 ALA A CA 1
ATOM 624 C C . ALA A 1 80 ? -1.924 -0.224 -9.433 1.00 84.69 80 ALA A C 1
ATOM 626 O O . ALA A 1 80 ? -1.897 -0.754 -10.539 1.00 84.69 80 ALA A O 1
ATOM 627 N N . HIS A 1 81 ? -2.696 0.831 -9.166 1.00 86.12 81 HIS A N 1
ATOM 628 C CA . HIS A 1 81 ? -3.496 1.483 -10.196 1.00 86.12 81 HIS A CA 1
ATOM 629 C C . HIS A 1 81 ? -2.610 1.986 -11.335 1.00 86.12 81 HIS A C 1
ATOM 631 O O . HIS A 1 81 ? -2.946 1.789 -12.497 1.00 86.12 81 HIS A O 1
ATOM 637 N N . PHE A 1 82 ? -1.482 2.615 -10.999 1.00 83.69 82 PHE A N 1
ATOM 638 C CA . PHE A 1 82 ? -0.532 3.109 -11.980 1.00 83.69 82 PHE A CA 1
ATOM 639 C C . PHE A 1 82 ? -0.050 1.976 -12.895 1.00 83.69 82 PHE A C 1
ATOM 641 O O . PHE A 1 82 ? -0.298 2.044 -14.093 1.00 83.69 82 PHE A O 1
ATOM 648 N N . TYR A 1 83 ? 0.502 0.899 -12.331 1.00 80.44 83 TYR A N 1
ATOM 649 C CA . TYR A 1 83 ? 0.944 -0.283 -13.079 1.00 80.44 83 TYR A CA 1
ATOM 650 C C . TYR A 1 83 ? -0.158 -0.856 -13.988 1.00 80.44 83 TYR A C 1
ATOM 652 O O . TYR A 1 83 ? 0.066 -1.038 -15.178 1.00 80.44 83 TYR A O 1
ATOM 660 N N . ASN A 1 84 ? -1.379 -1.027 -13.469 1.00 84.56 84 ASN A N 1
ATOM 661 C CA . ASN A 1 84 ? -2.508 -1.555 -14.248 1.00 84.56 84 ASN A CA 1
ATOM 662 C C . ASN A 1 84 ? -2.963 -0.610 -15.379 1.00 84.56 84 ASN A C 1
ATOM 664 O O . ASN A 1 84 ? -3.602 -1.044 -16.335 1.00 84.56 84 ASN A O 1
ATOM 668 N N . SER A 1 85 ? -2.688 0.692 -15.255 1.00 82.94 85 SER A N 1
ATOM 669 C CA . SER A 1 85 ? -3.047 1.707 -16.254 1.00 82.94 85 SER A CA 1
ATOM 670 C C . SER A 1 85 ? -1.943 1.992 -17.273 1.00 82.94 85 SER A C 1
ATOM 672 O O . SER A 1 85 ? -2.250 2.488 -18.357 1.00 82.94 85 SER A O 1
ATOM 674 N N . VAL A 1 86 ? -0.684 1.669 -16.955 1.00 77.19 86 VAL A N 1
ATOM 675 C CA . VAL A 1 86 ? 0.466 1.891 -17.845 1.00 77.19 86 VAL A CA 1
ATOM 676 C C . VAL A 1 86 ? 0.280 1.126 -19.148 1.00 77.19 86 VAL A C 1
ATOM 678 O O . VAL A 1 86 ? 0.338 1.742 -20.208 1.00 77.19 86 VAL A O 1
ATOM 681 N N . ASP A 1 87 ? -0.095 -0.152 -19.084 1.00 67.75 87 ASP A N 1
ATOM 682 C CA . ASP A 1 87 ? -0.330 -0.983 -20.273 1.00 67.75 87 ASP A CA 1
ATOM 683 C C . ASP A 1 87 ? -1.370 -0.383 -21.237 1.00 67.75 87 ASP A C 1
ATOM 685 O O . ASP A 1 87 ? -1.256 -0.538 -22.453 1.00 67.75 87 ASP A O 1
ATOM 689 N N . GLN A 1 88 ? -2.371 0.341 -20.717 1.00 70.38 88 GLN A N 1
ATOM 690 C CA . GLN A 1 88 ? -3.414 0.985 -21.528 1.00 70.38 88 GLN A CA 1
ATOM 691 C C . GLN A 1 88 ? -2.969 2.318 -22.144 1.00 70.38 88 GLN A C 1
ATOM 693 O O . GLN A 1 88 ? -3.523 2.736 -23.159 1.00 70.38 88 GLN A O 1
ATOM 698 N N . GLN A 1 89 ? -2.006 3.005 -21.527 1.00 68.06 89 GLN A N 1
ATOM 699 C CA . GLN A 1 89 ? -1.494 4.304 -21.980 1.00 68.06 89 GLN A CA 1
ATOM 700 C C . GLN A 1 89 ? -0.228 4.176 -22.841 1.00 68.06 89 GLN A C 1
ATOM 702 O O . GLN A 1 89 ? 0.247 5.163 -23.397 1.00 68.06 89 GLN A O 1
ATOM 707 N N . MET A 1 90 ? 0.325 2.969 -22.970 1.00 68.25 90 MET A N 1
ATOM 708 C CA . MET A 1 90 ? 1.553 2.704 -23.713 1.00 68.25 90 MET A CA 1
ATOM 709 C C . MET A 1 90 ? 1.390 2.755 -25.230 1.00 68.25 90 MET A C 1
ATOM 711 O O . MET A 1 90 ? 0.515 2.116 -25.817 1.00 68.25 90 MET A O 1
ATOM 715 N N . LEU A 1 91 ? 2.340 3.430 -25.884 1.00 67.31 91 LEU A N 1
ATOM 716 C CA . LEU A 1 91 ? 2.533 3.325 -27.326 1.00 67.31 91 LEU A CA 1
ATOM 717 C C . LEU A 1 91 ? 3.096 1.932 -27.678 1.00 67.31 91 LEU A C 1
ATOM 719 O O . LEU A 1 91 ? 4.092 1.510 -27.083 1.00 67.31 91 LEU A O 1
ATOM 723 N N . PRO A 1 92 ? 2.540 1.227 -28.684 1.00 68.88 92 PRO A N 1
ATOM 724 C CA . PRO A 1 92 ? 2.967 -0.129 -29.050 1.00 68.88 92 PRO A CA 1
ATOM 725 C C . PRO A 1 92 ? 4.467 -0.268 -29.349 1.00 68.88 92 PRO A C 1
ATOM 727 O O . PRO A 1 92 ? 5.073 -1.295 -29.066 1.00 68.88 92 PRO A O 1
ATOM 730 N N . CYS A 1 93 ? 5.098 0.777 -29.889 1.00 68.06 93 CYS A N 1
ATOM 731 C CA . CYS A 1 93 ? 6.526 0.781 -30.213 1.00 68.06 93 CYS A CA 1
ATOM 732 C C . CYS A 1 93 ? 7.453 0.891 -28.988 1.00 68.06 93 CYS A C 1
ATOM 734 O O . CYS A 1 93 ? 8.617 0.511 -29.081 1.00 68.06 93 CYS A O 1
ATOM 736 N N . GLN A 1 94 ? 6.953 1.367 -27.844 1.00 68.69 94 GLN A N 1
ATOM 737 C CA . GLN A 1 94 ? 7.716 1.492 -26.595 1.00 68.69 94 GLN A CA 1
ATOM 738 C C . GLN A 1 94 ? 7.573 0.255 -25.692 1.00 68.69 94 GLN A C 1
ATOM 740 O O . GLN A 1 94 ? 8.357 0.077 -24.759 1.00 68.69 94 GLN A O 1
ATOM 745 N N . GLN A 1 95 ? 6.628 -0.645 -25.9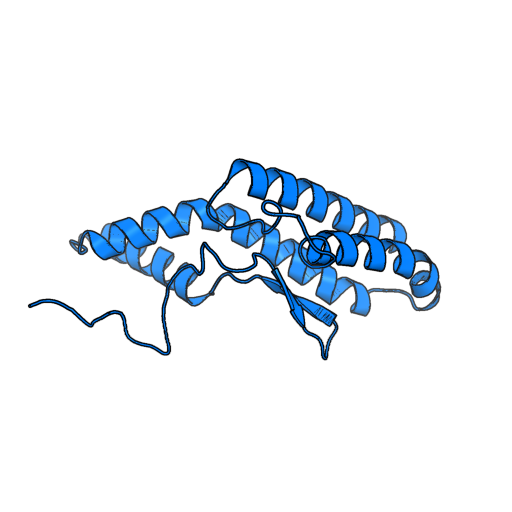97 1.00 69.50 95 GLN A N 1
ATOM 746 C CA . GLN A 1 95 ? 6.381 -1.874 -25.230 1.00 69.50 95 GLN A CA 1
ATOM 747 C C . GLN A 1 95 ? 7.627 -2.757 -25.103 1.00 69.50 95 GLN A C 1
ATOM 749 O O . GLN A 1 95 ? 7.889 -3.297 -24.032 1.00 69.50 95 GLN A O 1
ATOM 754 N N . ALA A 1 96 ? 8.435 -2.855 -26.162 1.00 72.06 96 ALA A N 1
ATOM 755 C CA . ALA A 1 96 ? 9.653 -3.662 -26.149 1.00 72.06 96 ALA A CA 1
ATOM 756 C C . ALA A 1 96 ? 10.736 -3.107 -25.205 1.00 72.06 96 ALA A C 1
ATOM 758 O O . ALA A 1 96 ? 11.444 -3.889 -24.583 1.00 72.06 96 ALA A O 1
ATOM 759 N N . MET A 1 97 ? 10.848 -1.779 -25.071 1.00 74.50 97 MET A N 1
ATOM 760 C CA . MET A 1 97 ? 11.824 -1.147 -24.169 1.00 74.50 97 MET A CA 1
ATOM 761 C C . MET A 1 97 ? 11.374 -1.198 -22.706 1.00 74.50 97 MET A C 1
ATOM 763 O O . MET A 1 97 ? 12.202 -1.300 -21.807 1.00 74.50 97 MET A O 1
ATOM 767 N N . MET A 1 98 ? 10.064 -1.164 -22.462 1.00 75.31 98 MET A N 1
ATOM 768 C CA . MET A 1 98 ? 9.505 -1.199 -21.111 1.00 75.31 98 MET A CA 1
ATOM 769 C C . MET A 1 98 ? 9.415 -2.616 -20.528 1.00 75.31 98 MET A C 1
ATOM 771 O O . MET A 1 98 ? 9.354 -2.777 -19.311 1.00 75.31 98 MET A O 1
ATOM 775 N N . LEU A 1 99 ? 9.434 -3.652 -21.374 1.00 77.06 99 LEU A N 1
ATOM 776 C CA . LEU A 1 99 ? 9.353 -5.050 -20.947 1.00 77.06 99 LEU A CA 1
ATOM 777 C C . LEU A 1 99 ? 10.417 -5.397 -19.889 1.00 77.06 99 LEU A C 1
ATOM 779 O O . LEU A 1 99 ? 10.105 -6.040 -18.888 1.00 77.06 99 LEU A O 1
ATOM 783 N N . ASP A 1 100 ? 11.654 -4.932 -20.071 1.00 79.69 100 ASP A N 1
ATOM 784 C CA . ASP A 1 100 ? 12.753 -5.191 -19.134 1.00 79.69 100 ASP A CA 1
ATOM 785 C C . ASP A 1 100 ? 12.503 -4.553 -17.758 1.00 79.69 100 ASP A C 1
ATOM 787 O O . ASP A 1 100 ? 12.782 -5.157 -16.715 1.00 79.69 100 ASP A O 1
ATOM 791 N N . GLU A 1 101 ? 11.918 -3.355 -17.743 1.00 78.06 101 GLU A N 1
ATOM 792 C CA . GLU A 1 101 ? 11.547 -2.646 -16.519 1.00 78.06 101 GLU A CA 1
ATOM 793 C C . GLU A 1 101 ? 10.333 -3.284 -15.836 1.00 78.06 101 GLU A C 1
ATOM 795 O O . GLU A 1 101 ? 10.321 -3.430 -14.610 1.00 78.06 101 GLU A O 1
ATOM 800 N N . ALA A 1 102 ? 9.347 -3.737 -16.613 1.00 77.75 102 ALA A N 1
ATOM 801 C CA . ALA A 1 102 ? 8.182 -4.453 -16.104 1.00 77.75 102 ALA A CA 1
ATOM 802 C C . ALA A 1 102 ? 8.604 -5.781 -15.458 1.00 77.75 102 ALA A C 1
ATOM 804 O O . ALA A 1 102 ? 8.184 -6.093 -14.344 1.00 77.75 102 ALA A O 1
ATOM 805 N N . LEU A 1 103 ? 9.531 -6.516 -16.080 1.00 78.75 103 LEU A N 1
ATOM 806 C CA . LEU A 1 103 ? 10.119 -7.726 -15.503 1.00 78.75 103 LEU A CA 1
ATOM 807 C C . LEU A 1 103 ? 10.936 -7.433 -14.238 1.00 78.75 103 LEU A C 1
ATOM 809 O O . LEU A 1 103 ? 10.950 -8.249 -13.313 1.00 78.75 103 LEU A O 1
ATOM 813 N N . ALA A 1 104 ? 11.635 -6.298 -14.163 1.00 79.94 104 ALA A N 1
ATOM 814 C CA . ALA A 1 104 ? 12.334 -5.881 -12.947 1.00 79.94 104 ALA A CA 1
ATOM 815 C C . ALA A 1 104 ? 11.350 -5.551 -11.811 1.00 79.94 104 ALA A C 1
ATOM 817 O O . ALA A 1 104 ? 11.571 -5.956 -10.667 1.00 79.94 104 ALA A O 1
ATOM 818 N N . PHE A 1 105 ? 10.243 -4.882 -12.130 1.00 78.94 105 PHE A N 1
ATOM 819 C CA . PHE A 1 105 ? 9.157 -4.583 -11.199 1.00 78.94 105 PHE A CA 1
ATOM 820 C C . PHE A 1 105 ? 8.474 -5.860 -10.691 1.00 78.94 105 PHE A C 1
ATOM 822 O O . PHE A 1 105 ? 8.328 -6.059 -9.482 1.00 78.94 105 PHE A O 1
ATOM 829 N N . GLU A 1 106 ? 8.155 -6.791 -11.591 1.00 77.12 106 GLU A N 1
ATOM 830 C CA . GLU A 1 106 ? 7.646 -8.110 -11.229 1.00 77.12 106 GLU A CA 1
ATOM 831 C C . GLU A 1 106 ? 8.633 -8.858 -10.340 1.00 77.12 106 GLU A C 1
ATOM 833 O O . GLU A 1 106 ? 8.241 -9.388 -9.305 1.00 77.12 106 GLU A O 1
ATOM 838 N N . LYS A 1 107 ? 9.929 -8.866 -10.667 1.00 77.81 107 LYS A N 1
ATOM 839 C CA . LYS A 1 107 ? 10.953 -9.479 -9.810 1.0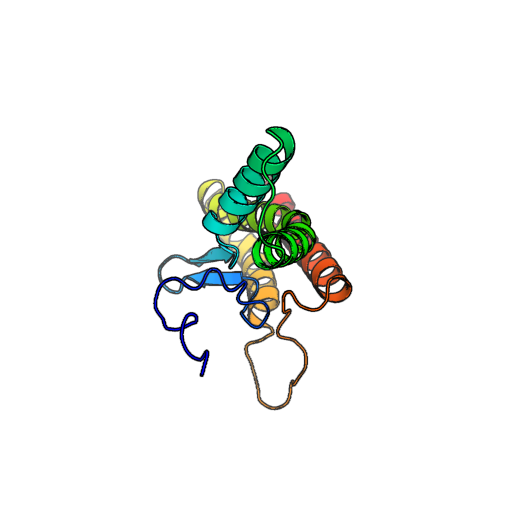0 77.81 107 LYS A CA 1
ATOM 840 C C . LYS A 1 107 ? 10.984 -8.856 -8.420 1.00 77.81 107 LYS A C 1
ATOM 842 O O . LYS A 1 107 ? 11.195 -9.599 -7.474 1.00 77.81 107 LYS A O 1
ATOM 847 N N . LEU A 1 108 ? 10.742 -7.557 -8.250 1.00 76.06 108 LEU A N 1
ATOM 848 C CA . LEU A 1 108 ? 10.646 -6.950 -6.916 1.00 76.06 108 LEU A CA 1
ATOM 849 C C . LEU A 1 108 ? 9.442 -7.494 -6.135 1.00 76.06 108 LEU A C 1
ATOM 851 O O . LEU A 1 108 ? 9.596 -7.867 -4.973 1.00 76.06 108 LEU A O 1
ATOM 855 N N . ILE A 1 109 ? 8.285 -7.643 -6.782 1.00 72.88 109 ILE A N 1
ATOM 856 C CA . ILE A 1 109 ? 7.060 -8.184 -6.166 1.00 72.88 109 ILE A CA 1
ATOM 857 C C . ILE A 1 109 ? 7.167 -9.700 -5.911 1.00 72.88 109 ILE A C 1
ATOM 859 O O . ILE A 1 109 ? 6.703 -10.209 -4.890 1.00 72.88 109 ILE A O 1
ATOM 863 N N . LEU A 1 110 ? 7.793 -10.435 -6.833 1.00 67.19 110 LEU A N 1
ATOM 864 C CA . LEU A 1 110 ? 7.996 -11.884 -6.801 1.00 67.19 110 LEU A CA 1
ATOM 865 C C . LEU A 1 110 ? 9.305 -12.310 -6.119 1.00 67.19 110 LEU A C 1
ATOM 867 O O . LEU A 1 110 ? 9.510 -13.507 -5.945 1.00 67.19 110 LEU A O 1
ATOM 871 N N . SER A 1 111 ? 10.190 -11.401 -5.705 1.00 55.31 111 SER A N 1
ATOM 872 C CA . SER A 1 111 ? 11.453 -11.750 -5.025 1.00 55.31 111 SER A CA 1
ATOM 873 C C . SER A 1 111 ? 11.236 -12.477 -3.692 1.00 55.31 111 SER A C 1
ATOM 875 O O . SER A 1 111 ? 12.148 -13.121 -3.190 1.00 55.31 111 SER A O 1
ATOM 877 N N . GLY A 1 112 ? 10.009 -12.488 -3.164 1.00 48.84 112 GLY A N 1
ATOM 878 C CA . GLY A 1 112 ? 9.591 -13.387 -2.084 1.00 48.84 112 GLY A CA 1
ATOM 879 C C . GLY A 1 112 ? 9.212 -14.813 -2.523 1.00 48.84 112 GLY A C 1
ATOM 880 O O . GLY A 1 112 ? 8.571 -15.518 -1.748 1.00 48.84 112 GLY A O 1
ATOM 881 N N . LYS A 1 113 ? 9.488 -15.229 -3.770 1.00 45.09 113 LYS A N 1
ATOM 882 C CA . LYS A 1 113 ? 8.869 -16.416 -4.396 1.00 45.09 113 LYS A CA 1
ATOM 883 C C . LYS A 1 113 ? 9.830 -17.435 -5.024 1.00 45.09 113 LYS A C 1
ATOM 885 O O . LYS A 1 113 ? 9.333 -18.442 -5.521 1.00 45.09 113 LYS A O 1
ATOM 890 N N . LYS A 1 114 ? 11.154 -17.238 -5.043 1.00 34.50 114 LYS A N 1
ATOM 891 C CA . LYS A 1 114 ? 12.073 -18.208 -5.673 1.00 34.50 114 LYS A CA 1
ATOM 892 C C . LYS A 1 114 ? 13.194 -18.663 -4.745 1.00 34.50 114 LYS A C 1
ATOM 894 O O . LYS A 1 114 ? 14.102 -17.893 -4.469 1.00 34.50 114 LYS A O 1
ATOM 899 N N . GLY A 1 115 ? 13.153 -19.954 -4.422 1.00 32.53 115 GLY A N 1
ATOM 900 C CA . GLY A 1 115 ? 14.312 -20.735 -4.003 1.00 32.53 115 GLY A CA 1
ATOM 901 C C . GLY A 1 115 ? 14.426 -20.909 -2.498 1.00 32.53 115 GLY A C 1
ATOM 902 O O . GLY A 1 115 ? 14.305 -19.956 -1.741 1.00 32.53 115 GLY A O 1
ATOM 903 N N . GLU A 1 116 ? 14.612 -22.163 -2.113 1.00 39.16 116 GLU A N 1
ATOM 904 C CA . GLU A 1 116 ? 14.976 -22.679 -0.797 1.00 39.16 116 GLU A CA 1
ATOM 905 C C . GLU A 1 116 ? 15.908 -21.735 0.006 1.00 39.16 116 GLU A C 1
ATOM 907 O O . GLU A 1 116 ? 16.845 -21.163 -0.539 1.00 39.16 116 GLU A O 1
ATOM 912 N N . GLU A 1 117 ? 15.635 -21.596 1.314 1.00 34.97 117 GLU A N 1
ATOM 913 C CA . GLU A 1 117 ? 16.467 -20.913 2.336 1.00 34.97 117 GLU A CA 1
ATOM 914 C C . GLU A 1 117 ? 16.407 -19.372 2.509 1.00 34.97 117 GLU A C 1
ATOM 916 O O . GLU A 1 117 ? 17.385 -18.761 2.932 1.00 34.97 117 GLU A O 1
ATOM 921 N N . ALA A 1 118 ? 15.256 -18.709 2.327 1.00 34.31 118 ALA A N 1
ATOM 922 C CA . ALA A 1 118 ? 15.112 -17.285 2.695 1.00 34.31 118 ALA A CA 1
ATOM 923 C C . ALA A 1 118 ? 13.922 -17.008 3.630 1.00 34.31 118 ALA A C 1
ATOM 925 O O . ALA A 1 118 ? 12.834 -16.602 3.225 1.00 34.31 118 ALA A O 1
ATOM 926 N N . THR A 1 119 ? 14.161 -17.179 4.923 1.00 33.53 119 THR A N 1
ATOM 927 C CA . THR A 1 119 ? 13.279 -16.914 6.070 1.00 33.53 119 THR A CA 1
ATOM 928 C C . THR A 1 119 ? 12.866 -15.441 6.282 1.00 33.53 119 THR A C 1
ATOM 930 O O . THR A 1 119 ? 12.369 -15.120 7.359 1.00 33.53 119 THR A O 1
ATOM 933 N N . THR A 1 120 ? 13.044 -14.510 5.332 1.00 37.03 120 THR A N 1
ATOM 934 C CA . THR A 1 120 ? 13.034 -13.068 5.685 1.00 37.03 120 THR A CA 1
ATOM 935 C C . THR A 1 120 ? 12.463 -12.057 4.682 1.00 37.03 120 THR A C 1
ATOM 937 O O . THR A 1 120 ? 12.498 -10.873 4.995 1.00 37.03 120 THR A O 1
ATOM 940 N N . ASN A 1 121 ? 11.881 -12.437 3.534 1.00 43.16 121 ASN A N 1
ATOM 941 C CA . ASN A 1 121 ? 11.429 -11.434 2.540 1.00 43.16 121 ASN A CA 1
ATOM 942 C C . ASN A 1 121 ? 9.932 -11.426 2.195 1.00 43.16 121 ASN A C 1
ATOM 944 O O . ASN A 1 121 ? 9.508 -10.738 1.265 1.00 43.16 121 ASN A O 1
ATOM 948 N N . THR A 1 122 ? 9.088 -12.108 2.968 1.00 49.56 122 THR A N 1
ATOM 949 C CA . THR A 1 122 ? 7.656 -11.784 2.974 1.00 49.56 122 THR A CA 1
ATOM 950 C C . THR A 1 122 ? 7.472 -10.463 3.717 1.00 49.56 122 THR A C 1
ATOM 952 O O . THR A 1 122 ? 7.372 -10.455 4.946 1.00 49.56 122 THR A O 1
ATOM 955 N N . VAL A 1 123 ? 7.471 -9.344 2.979 1.00 55.06 123 VAL A N 1
ATOM 956 C CA . VAL A 1 123 ? 7.116 -8.022 3.517 1.00 55.06 123 VAL A CA 1
ATOM 957 C C . VAL A 1 123 ? 5.680 -8.117 4.018 1.00 55.06 123 VAL A C 1
ATOM 959 O O . VAL A 1 123 ? 4.717 -8.096 3.254 1.00 55.06 123 VAL A O 1
ATOM 962 N N . SER A 1 124 ? 5.575 -8.337 5.319 1.00 61.88 124 SER A N 1
ATOM 963 C CA . SER A 1 124 ? 4.335 -8.445 6.064 1.00 61.88 124 SER A CA 1
ATOM 964 C C . SER A 1 124 ? 3.964 -7.062 6.576 1.00 61.88 124 SER A C 1
ATOM 966 O O . SER A 1 124 ? 4.828 -6.203 6.776 1.00 61.88 124 SER A O 1
ATOM 968 N N . TRP A 1 125 ? 2.681 -6.846 6.855 1.00 65.81 125 TRP A N 1
ATOM 969 C CA . TRP A 1 125 ? 2.231 -5.601 7.474 1.00 65.81 125 TRP A CA 1
ATOM 970 C C . TRP A 1 125 ? 2.827 -5.411 8.880 1.00 65.81 125 TRP A C 1
ATOM 972 O O . TRP A 1 125 ? 2.710 -4.346 9.452 1.00 65.81 125 TRP A O 1
ATOM 982 N N . ASN A 1 126 ? 3.525 -6.396 9.449 1.00 62.22 126 ASN A N 1
ATOM 983 C CA . ASN A 1 126 ? 4.039 -6.331 10.816 1.00 62.22 126 ASN A CA 1
ATOM 984 C C . ASN A 1 126 ? 5.243 -5.393 11.014 1.00 62.22 126 ASN A C 1
ATOM 986 O O . ASN A 1 126 ? 5.514 -5.016 12.153 1.00 62.22 126 ASN A O 1
ATOM 990 N N . ASN A 1 127 ? 5.981 -5.021 9.958 1.00 69.00 127 ASN A N 1
ATOM 991 C CA . ASN A 1 127 ? 7.177 -4.182 10.099 1.00 69.00 127 ASN A CA 1
ATOM 992 C C . ASN A 1 127 ? 7.087 -2.891 9.263 1.00 69.00 127 ASN A C 1
ATOM 994 O O . ASN A 1 127 ? 7.383 -2.920 8.065 1.00 69.00 127 ASN A O 1
ATOM 998 N N . PRO A 1 128 ? 6.740 -1.741 9.875 1.00 72.38 128 PRO A N 1
ATOM 999 C CA . PRO A 1 128 ? 6.522 -0.493 9.143 1.00 72.38 128 PRO A CA 1
ATOM 1000 C C . PRO A 1 128 ? 7.790 0.043 8.464 1.00 72.38 128 PRO A C 1
ATOM 1002 O O . PRO A 1 128 ? 7.688 0.664 7.411 1.00 72.38 128 PRO A O 1
ATOM 1005 N N . LYS A 1 129 ? 8.986 -0.225 9.014 1.00 77.31 129 LYS A N 1
ATOM 1006 C CA . LYS A 1 129 ? 10.259 0.230 8.424 1.00 77.31 129 LYS A CA 1
ATOM 1007 C C . LYS A 1 129 ? 10.567 -0.508 7.122 1.00 77.31 129 LYS A C 1
ATOM 1009 O O . LYS A 1 129 ? 10.772 0.117 6.089 1.00 77.31 129 LYS A O 1
ATOM 1014 N N . HIS A 1 130 ? 10.504 -1.839 7.161 1.00 74.00 130 HIS A N 1
ATOM 1015 C CA . HIS A 1 130 ? 10.690 -2.677 5.973 1.00 74.00 130 HIS A CA 1
ATOM 1016 C C . HIS A 1 130 ? 9.633 -2.404 4.902 1.00 74.00 130 HIS A C 1
ATOM 1018 O O . HIS A 1 130 ? 9.929 -2.424 3.709 1.00 74.00 130 HIS A O 1
ATOM 1024 N N . LEU A 1 131 ? 8.397 -2.145 5.329 1.00 75.31 131 LEU A N 1
ATOM 1025 C CA . LEU A 1 131 ? 7.293 -1.832 4.436 1.00 75.31 131 LEU A CA 1
ATOM 1026 C C . LEU A 1 131 ? 7.505 -0.481 3.741 1.00 75.31 131 LEU A C 1
ATOM 1028 O O . LEU A 1 131 ? 7.259 -0.371 2.543 1.00 75.31 131 LEU A O 1
ATOM 1032 N N . GLN A 1 132 ? 8.021 0.518 4.458 1.00 80.00 132 GLN A N 1
ATOM 1033 C CA . GLN A 1 132 ? 8.383 1.805 3.875 1.00 80.00 132 GLN A CA 1
ATOM 1034 C C . GLN A 1 132 ? 9.511 1.673 2.843 1.00 80.00 132 GLN A C 1
ATOM 1036 O O . GLN A 1 132 ? 9.345 2.133 1.718 1.00 80.00 132 GLN A O 1
ATOM 1041 N N . GLU A 1 133 ? 10.614 0.998 3.177 1.00 82.19 133 GLU A N 1
ATOM 1042 C CA . GLU A 1 133 ? 11.725 0.783 2.235 1.00 82.19 133 GLU A CA 1
ATOM 1043 C C . GLU A 1 133 ? 11.282 0.013 0.982 1.00 82.19 133 GLU A C 1
ATOM 1045 O O . GLU A 1 133 ? 11.737 0.286 -0.130 1.00 82.19 133 GLU A O 1
ATOM 1050 N N . PHE A 1 134 ? 10.386 -0.964 1.151 1.00 80.62 134 PHE A N 1
ATOM 1051 C CA . PHE A 1 134 ? 9.802 -1.698 0.036 1.00 80.62 134 PHE A CA 1
ATOM 1052 C C . PHE A 1 134 ? 8.947 -0.787 -0.853 1.00 80.62 134 PHE A C 1
ATOM 1054 O O . PHE A 1 134 ? 9.093 -0.827 -2.072 1.00 80.62 134 PHE A O 1
ATOM 1061 N N . ILE A 1 135 ? 8.102 0.060 -0.258 1.00 82.94 135 ILE A N 1
ATOM 1062 C CA . ILE A 1 135 ? 7.287 1.033 -0.995 1.00 82.94 135 ILE A CA 1
ATOM 1063 C C . ILE A 1 135 ? 8.161 2.026 -1.753 1.00 82.94 135 ILE A C 1
ATOM 1065 O O . ILE A 1 135 ? 7.882 2.282 -2.916 1.00 82.94 135 ILE A O 1
ATOM 1069 N N . GLU A 1 136 ? 9.224 2.549 -1.143 1.00 84.94 136 GLU A N 1
ATOM 1070 C CA . GLU A 1 136 ? 10.136 3.493 -1.799 1.00 84.94 136 GLU A CA 1
ATOM 1071 C C . GLU A 1 136 ? 10.815 2.857 -3.022 1.00 84.94 136 GLU A C 1
ATOM 1073 O O . GLU A 1 136 ? 10.844 3.452 -4.099 1.00 84.94 136 GLU A O 1
ATOM 1078 N N . LYS A 1 137 ? 11.282 1.605 -2.905 1.00 84.62 137 LYS A N 1
ATOM 1079 C CA . LYS A 1 137 ? 11.843 0.849 -4.041 1.00 84.62 137 LYS A CA 1
ATOM 1080 C C . LYS A 1 137 ? 10.808 0.602 -5.138 1.00 84.62 137 LYS A C 1
ATOM 1082 O O . LYS A 1 137 ? 11.130 0.705 -6.320 1.00 84.62 137 LYS A O 1
ATOM 1087 N N . LEU A 1 138 ? 9.580 0.265 -4.750 1.00 83.25 138 LEU A N 1
ATOM 1088 C CA . LEU A 1 138 ? 8.496 -0.059 -5.674 1.00 83.25 138 LEU A CA 1
ATOM 1089 C C . LEU A 1 138 ? 7.978 1.199 -6.390 1.00 83.25 138 LEU A C 1
ATOM 1091 O O . LEU A 1 138 ? 7.724 1.156 -7.591 1.00 83.25 138 LEU A O 1
ATOM 1095 N N . GLN A 1 139 ? 7.916 2.333 -5.693 1.00 84.44 139 GLN A N 1
ATOM 1096 C CA . GLN A 1 139 ? 7.606 3.635 -6.275 1.00 84.44 139 GLN A CA 1
ATOM 1097 C C . GLN A 1 139 ? 8.704 4.089 -7.244 1.00 84.44 139 GLN A C 1
ATOM 1099 O O . GLN A 1 139 ? 8.388 4.475 -8.363 1.00 84.44 139 GLN A O 1
ATOM 1104 N N . ALA A 1 140 ? 9.983 3.970 -6.876 1.00 85.06 140 ALA A N 1
ATOM 1105 C CA . ALA A 1 140 ? 11.088 4.311 -7.775 1.00 85.06 140 ALA A CA 1
ATOM 1106 C C . ALA A 1 140 ? 11.088 3.449 -9.052 1.00 85.06 140 ALA A C 1
ATOM 1108 O O . ALA A 1 140 ? 11.393 3.938 -10.138 1.00 85.06 140 ALA A O 1
ATOM 1109 N N . ALA A 1 141 ? 10.728 2.166 -8.942 1.00 82.12 141 ALA A N 1
ATOM 1110 C CA . ALA A 1 141 ? 10.562 1.292 -10.100 1.00 82.12 141 ALA A CA 1
ATOM 1111 C C . ALA A 1 141 ? 9.359 1.704 -10.971 1.00 82.12 141 ALA A C 1
ATOM 1113 O O . ALA A 1 141 ? 9.478 1.734 -12.192 1.00 82.12 141 ALA A O 1
ATOM 1114 N N . ALA A 1 142 ? 8.234 2.087 -10.359 1.00 80.75 142 ALA A N 1
ATOM 1115 C CA . ALA A 1 142 ? 7.074 2.615 -11.076 1.00 80.75 142 ALA A CA 1
ATOM 1116 C C . ALA A 1 142 ? 7.373 3.951 -11.782 1.00 80.75 142 ALA A C 1
ATOM 1118 O O . ALA A 1 142 ? 6.955 4.156 -12.916 1.00 80.75 142 ALA A O 1
ATOM 1119 N N . GLU A 1 143 ? 8.145 4.843 -11.162 1.00 81.31 143 GLU A N 1
ATOM 1120 C CA . GLU A 1 143 ? 8.574 6.100 -11.782 1.00 81.31 143 GLU A CA 1
ATOM 1121 C C . GLU A 1 143 ? 9.489 5.860 -12.991 1.00 81.31 143 GLU A C 1
ATOM 1123 O O . GLU A 1 143 ? 9.334 6.530 -14.009 1.00 81.31 143 GLU A O 1
ATOM 1128 N N . ARG A 1 144 ? 10.385 4.866 -12.949 1.00 81.12 144 ARG A N 1
ATOM 1129 C CA . ARG A 1 144 ? 11.194 4.489 -14.125 1.00 81.12 144 ARG A CA 1
ATOM 1130 C C . ARG A 1 144 ? 10.330 4.038 -15.303 1.00 81.12 144 ARG A C 1
ATOM 1132 O O . ARG A 1 144 ? 10.531 4.544 -16.404 1.00 81.12 144 ARG A O 1
ATOM 1139 N N . LEU A 1 145 ? 9.296 3.235 -15.027 1.00 76.69 145 LEU A N 1
ATOM 1140 C CA . LEU A 1 145 ? 8.297 2.840 -16.027 1.00 76.69 145 LEU A CA 1
ATOM 1141 C C . LEU A 1 145 ? 7.587 4.059 -16.648 1.00 76.69 145 LEU A C 1
ATOM 1143 O O . LEU A 1 145 ? 7.324 4.067 -17.848 1.00 76.69 145 LEU A O 1
ATOM 1147 N N . THR A 1 146 ? 7.317 5.121 -15.872 1.00 70.81 146 THR A N 1
ATOM 1148 C CA . THR A 1 146 ? 6.724 6.369 -16.410 1.00 70.81 146 THR A CA 1
ATOM 1149 C C . THR A 1 146 ? 7.667 7.127 -17.339 1.00 70.81 146 THR A C 1
ATOM 1151 O O . THR A 1 146 ? 7.218 7.713 -18.323 1.00 70.81 146 THR A O 1
ATOM 1154 N N . LEU A 1 147 ? 8.963 7.167 -17.014 1.00 72.00 147 LEU A N 1
ATOM 1155 C CA . LEU A 1 147 ? 9.929 7.998 -17.729 1.00 72.00 147 LEU A CA 1
ATOM 1156 C C . LEU A 1 147 ? 10.160 7.478 -19.146 1.00 72.00 147 LEU A C 1
ATOM 1158 O O . LEU A 1 147 ? 10.328 8.283 -20.054 1.00 72.00 147 LEU A O 1
ATOM 1162 N N . HIS A 1 148 ? 10.098 6.159 -19.338 1.00 67.38 148 HIS A N 1
ATOM 1163 C CA . HIS A 1 148 ? 10.193 5.522 -20.652 1.00 67.38 148 HIS A CA 1
ATOM 1164 C C . HIS A 1 148 ? 8.870 5.518 -21.438 1.00 67.38 148 HIS A C 1
ATOM 1166 O O . HIS A 1 148 ? 8.867 5.162 -22.615 1.00 67.38 148 HIS A O 1
ATOM 1172 N N . ASN A 1 149 ? 7.751 5.891 -20.802 1.00 61.50 149 ASN A N 1
ATOM 1173 C CA . ASN A 1 149 ? 6.430 5.996 -21.432 1.00 61.50 149 ASN A CA 1
ATOM 1174 C C . ASN A 1 149 ? 6.158 7.377 -22.064 1.00 61.50 149 ASN A C 1
ATOM 1176 O O . ASN A 1 149 ? 5.247 7.503 -22.878 1.00 61.50 149 ASN A O 1
ATOM 1180 N N . ARG A 1 150 ? 6.914 8.415 -21.683 1.00 56.47 150 ARG A N 1
ATOM 1181 C CA . ARG A 1 150 ? 6.801 9.774 -22.244 1.00 56.47 150 ARG A CA 1
ATOM 1182 C C . ARG A 1 150 ? 7.620 9.943 -23.517 1.00 56.47 150 ARG A C 1
ATOM 1184 O O . ARG A 1 150 ? 7.141 10.696 -24.391 1.00 56.47 150 ARG A O 1
#

InterPro domains:
  IPR013594 Dynein heavy chain, tail [PF08385] (14-112)
  IPR026983 Dynein heavy chain [PTHR46532] (22-146)

Organism: NCBI:txid42155

pLDDT: mean 70.68, std 17.18, range [29.94, 93.44]

Foldseek 3Di:
DDDDPPDDDDPPPPVLVDAQWDQDPPQRQIDGPDDVVLVVLLVVVVVCVVVVHDDDPVSVVSSVLSVLCVVLSVLSVVLRVLVSCLVVLADPVLCVVCVVLSVVLVCLSCVVPDDPDDPDPRPGNPDVVVSVVSSVVNVVSSVVSVVSRD